Protein AF-A0A1T4QVU4-F1 (afdb_monomer)

Radius of gyration: 24.63 Å; Cα contacts (8 Å, |Δi|>4): 142; chains: 1; bounding box: 36×21×89 Å

Foldseek 3Di:
DDDPPDDDPVNVVVVVVVVVVVCVVVVVVVLLVQLVVLVVVQVVLLVVQVVQLVVQCVVVVHQFQSSQPPRDWDPCADQFWHTWGADGSGFTWTFTDVSNVRDIDTPDPPPD

Mean predicted aligned error: 8.33 Å

Sequence (112 aa):
MKRASGFTLIELMVVVAIIAILAAIALPAYQDYAVRARVAEAIVLASGAKATVTENVNNANALTAAACSGVPVLATATKNVASFGCGGLGVLTVTTTAKAGSVTRPWLRHTA

InterPro domains:
  IPR001082 Fimbrial protein pilin [PF00114] (35-101)
  IPR012902 Prokaryotic N-terminal methylation site [PF07963] (1-27)
  IPR012902 Prokaryotic N-terminal methylation site [PS00409] (5-25)
  IPR012902 Prokaryotic N-terminal methylation site [TIGR02532] (5-27)
  IPR045584 Pilin-like [SSF54523] (7-75)

Secondary structure (DSSP, 8-state):
-----PPPHHHHHHHHHHHHHHHHHHHHHHHHHHHHHHHHHHHHHHHHTHHHHHHHHHHHTS--GGGGTTPPP-SS--SSEEEEEEETTTEEEEEE-GGGTT-EEES-----

Structure (mmCIF, N/CA/C/O backbone):
data_AF-A0A1T4QVU4-F1
#
_entry.id   AF-A0A1T4QVU4-F1
#
loop_
_atom_site.group_PDB
_atom_site.id
_atom_site.type_symbol
_atom_site.label_atom_id
_atom_site.label_alt_id
_atom_site.label_comp_id
_atom_site.label_asym_id
_atom_site.label_entity_id
_atom_site.label_seq_id
_atom_site.pdbx_PDB_ins_code
_atom_site.Cartn_x
_atom_site.Cartn_y
_atom_site.Cartn_z
_atom_site.occupancy
_atom_site.B_iso_or_equiv
_atom_site.auth_seq_id
_atom_site.auth_comp_id
_atom_site.auth_asym_id
_atom_site.auth_atom_id
_atom_site.pdbx_PDB_model_num
ATOM 1 N N . MET A 1 1 ? -6.816 4.712 60.325 1.00 51.44 1 MET A N 1
ATOM 2 C CA . MET A 1 1 ? -6.807 3.805 59.154 1.00 51.44 1 MET A CA 1
ATOM 3 C C . MET A 1 1 ? -7.387 4.557 57.961 1.00 51.44 1 MET A C 1
ATOM 5 O O . MET A 1 1 ? -8.537 4.970 58.035 1.00 51.44 1 MET A O 1
ATOM 9 N N . LYS A 1 2 ? -6.596 4.830 56.914 1.00 60.88 2 LYS A N 1
ATOM 10 C CA . LYS A 1 2 ? -7.089 5.480 55.686 1.00 60.88 2 LYS A CA 1
ATOM 11 C C . LYS A 1 2 ? -7.886 4.443 54.890 1.00 60.88 2 LYS A C 1
ATOM 13 O O . LYS A 1 2 ? -7.324 3.419 54.517 1.00 60.88 2 LYS A O 1
ATOM 18 N N . ARG A 1 3 ? -9.186 4.674 54.680 1.00 63.81 3 ARG A N 1
ATOM 19 C CA . ARG A 1 3 ? -10.005 3.834 53.795 1.00 63.81 3 ARG A CA 1
ATOM 20 C C . ARG A 1 3 ? -9.490 4.021 52.368 1.00 63.81 3 ARG A C 1
ATOM 22 O O . ARG A 1 3 ? -9.499 5.141 51.866 1.00 63.81 3 ARG A O 1
ATOM 29 N N . ALA A 1 4 ? -9.016 2.950 51.742 1.00 67.75 4 ALA A N 1
ATOM 30 C CA . ALA A 1 4 ? -8.764 2.953 50.310 1.00 67.75 4 ALA A CA 1
ATOM 31 C C . ALA A 1 4 ? -10.123 3.042 49.602 1.00 67.75 4 ALA A C 1
ATOM 33 O O . ALA A 1 4 ? -10.949 2.140 49.732 1.00 67.75 4 ALA A O 1
ATOM 34 N N . SER A 1 5 ? -10.375 4.153 48.913 1.00 72.12 5 SER A N 1
ATOM 35 C CA . SER A 1 5 ? -11.509 4.274 47.997 1.00 72.12 5 SER A CA 1
ATOM 36 C C . SER A 1 5 ? -11.171 3.466 46.747 1.00 72.12 5 SER A C 1
ATOM 38 O O . SER A 1 5 ? -10.418 3.932 45.897 1.00 72.12 5 SER A O 1
ATOM 40 N N . GLY A 1 6 ? -11.637 2.220 46.689 1.00 76.06 6 GLY A N 1
ATOM 41 C CA . GLY A 1 6 ? -11.510 1.377 45.501 1.00 76.06 6 GLY A CA 1
ATOM 42 C C . GLY A 1 6 ? -12.497 1.792 44.408 1.00 76.06 6 GLY A C 1
ATOM 43 O O . GLY A 1 6 ? -13.558 2.335 44.706 1.00 76.06 6 GLY A O 1
ATOM 44 N N . PHE A 1 7 ? -12.139 1.518 43.153 1.00 80.12 7 PHE A N 1
ATOM 45 C CA . PHE A 1 7 ? -13.028 1.649 41.994 1.00 80.12 7 PHE A CA 1
ATOM 46 C C . PHE A 1 7 ? -14.196 0.660 42.114 1.00 80.12 7 PHE A C 1
ATOM 48 O O . PHE A 1 7 ? -13.997 -0.485 42.533 1.00 80.12 7 PHE A O 1
ATOM 55 N N . THR A 1 8 ? -15.406 1.069 41.740 1.00 90.56 8 THR A N 1
ATOM 56 C CA . THR A 1 8 ? -16.564 0.167 41.737 1.00 90.56 8 THR A CA 1
ATOM 57 C C . THR A 1 8 ? -16.570 -0.706 40.481 1.00 90.56 8 THR A C 1
ATOM 59 O O . THR A 1 8 ? -16.129 -0.300 39.404 1.00 90.56 8 THR A O 1
ATOM 62 N N . LEU A 1 9 ? -17.121 -1.921 40.589 1.00 89.44 9 LEU A N 1
ATOM 63 C CA . LEU A 1 9 ? -17.319 -2.794 39.424 1.00 89.44 9 LEU A CA 1
ATOM 64 C C . LEU A 1 9 ? -18.224 -2.146 38.368 1.00 89.44 9 LEU A C 1
ATOM 66 O O . LEU A 1 9 ? -18.038 -2.375 37.176 1.00 89.44 9 LEU A O 1
ATOM 70 N N . ILE A 1 10 ? -19.168 -1.307 38.802 1.00 91.31 10 ILE A N 1
ATOM 71 C CA . ILE A 1 10 ? -20.087 -0.593 37.913 1.00 91.31 10 ILE A CA 1
ATOM 72 C C . ILE A 1 10 ? -19.329 0.448 37.083 1.00 91.31 10 ILE A C 1
ATOM 74 O O . ILE A 1 10 ? -19.515 0.505 35.870 1.00 91.31 10 ILE A O 1
ATOM 78 N N . GLU A 1 11 ? -18.430 1.223 37.694 1.00 91.00 11 GLU A N 1
ATOM 79 C CA . GLU A 1 11 ? -17.602 2.184 36.955 1.00 91.00 11 GLU A CA 1
ATOM 80 C C . GLU A 1 11 ? -16.725 1.481 35.914 1.00 91.00 11 GLU A C 1
ATOM 82 O O . GLU A 1 11 ? -16.625 1.937 34.7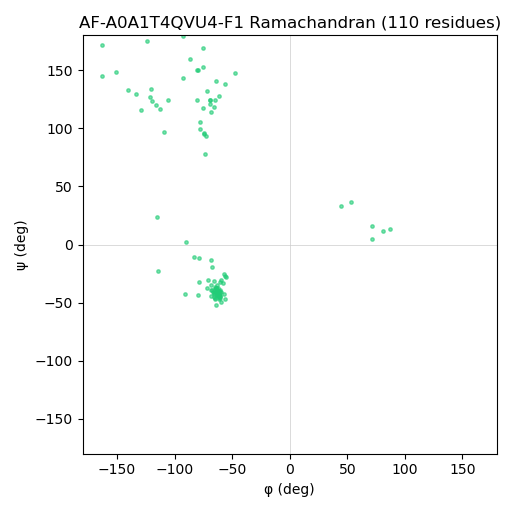75 1.00 91.00 11 GLU A O 1
ATOM 87 N N . LEU A 1 12 ? -16.146 0.330 36.262 1.00 90.62 12 LEU A N 1
ATOM 88 C CA . LEU A 1 12 ? -15.314 -0.434 35.334 1.00 90.62 12 LEU A CA 1
ATOM 89 C C . LEU A 1 12 ? -16.139 -0.991 34.160 1.00 90.62 12 LEU A C 1
ATOM 91 O O . LEU A 1 12 ? -15.711 -0.903 33.009 1.00 90.62 12 LEU A O 1
ATOM 95 N N . MET A 1 13 ? -17.350 -1.491 34.417 1.00 93.25 13 MET A N 1
ATOM 96 C CA . MET A 1 13 ? -18.255 -1.983 33.371 1.00 93.25 13 MET A CA 1
ATOM 97 C C . MET A 1 13 ? -18.663 -0.892 32.376 1.00 93.25 13 MET A C 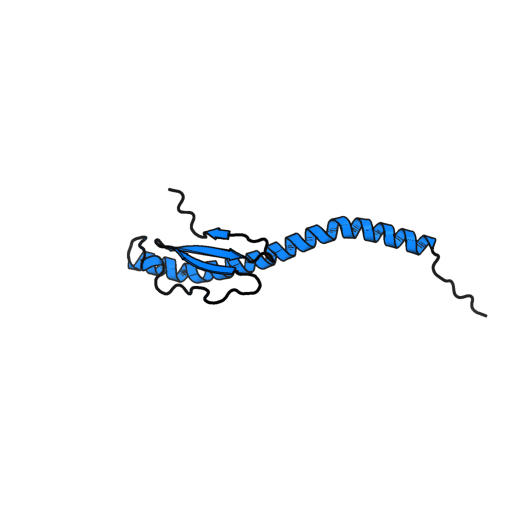1
ATOM 99 O O . MET A 1 13 ? -18.667 -1.141 31.169 1.00 93.25 13 MET A O 1
ATOM 103 N N . VAL A 1 14 ? -18.958 0.322 32.853 1.00 95.00 14 VAL A N 1
ATOM 104 C CA . VAL A 1 14 ? -19.316 1.448 31.974 1.00 95.00 14 VAL A CA 1
ATOM 105 C C . VAL A 1 14 ? -18.129 1.858 31.101 1.00 95.00 14 VAL A C 1
ATOM 107 O O . VAL A 1 14 ? -18.292 2.067 29.900 1.00 95.00 14 VAL A O 1
ATOM 110 N N . VAL A 1 15 ? -16.918 1.907 31.664 1.00 96.06 15 VAL A N 1
ATOM 111 C CA . VAL A 1 15 ? -15.703 2.229 30.897 1.00 96.06 15 VAL A CA 1
ATOM 112 C C . VAL A 1 15 ? -15.457 1.197 29.794 1.00 96.06 15 VAL A C 1
ATOM 114 O O . VAL A 1 15 ? -15.203 1.572 28.648 1.00 96.06 15 VAL A O 1
ATOM 117 N N . VAL A 1 16 ? -15.592 -0.097 30.098 1.00 95.25 16 VAL A N 1
ATOM 118 C CA . VAL A 1 16 ? -15.429 -1.167 29.099 1.00 95.25 16 VAL A CA 1
ATOM 119 C C . VAL A 1 16 ? -16.485 -1.064 27.997 1.00 95.25 16 VAL A C 1
ATOM 121 O O . VAL A 1 16 ? -16.147 -1.226 26.825 1.00 95.25 16 VAL A O 1
ATOM 124 N N . ALA A 1 17 ? -17.735 -0.734 28.338 1.00 95.81 17 ALA A N 1
ATOM 125 C CA . ALA A 1 17 ? -18.799 -0.547 27.352 1.00 95.81 17 ALA A CA 1
ATOM 126 C C . ALA A 1 17 ? -18.488 0.599 26.372 1.00 95.81 17 ALA A C 1
ATOM 128 O O . ALA A 1 17 ? -18.654 0.440 25.163 1.00 95.81 17 ALA A O 1
ATOM 129 N N . ILE A 1 18 ? -17.973 1.729 26.867 1.00 96.75 18 ILE A N 1
ATOM 130 C CA . ILE A 1 18 ? -17.577 2.862 26.017 1.00 96.75 18 ILE A CA 1
ATOM 131 C C . ILE A 1 18 ? -16.394 2.476 25.116 1.00 96.75 18 ILE A C 1
ATOM 133 O O . ILE A 1 18 ? -16.430 2.734 23.912 1.00 96.75 18 ILE A O 1
ATOM 137 N N . ILE A 1 19 ? -15.368 1.813 25.666 1.00 96.56 19 ILE A N 1
ATOM 138 C CA . ILE A 1 19 ? -14.211 1.347 24.885 1.00 96.56 19 ILE A CA 1
ATOM 139 C C . ILE A 1 19 ? -14.652 0.363 23.797 1.00 96.56 19 ILE A C 1
ATOM 141 O O . ILE A 1 19 ? -14.151 0.449 22.680 1.00 96.56 19 ILE A O 1
ATOM 145 N N . ALA A 1 20 ? -15.607 -0.528 24.077 1.00 96.19 20 ALA A N 1
ATOM 146 C CA . ALA A 1 20 ? -16.117 -1.483 23.096 1.00 96.19 20 ALA A CA 1
ATOM 147 C C . ALA A 1 20 ? -16.777 -0.787 21.892 1.00 96.19 20 ALA A C 1
ATOM 149 O O . ALA A 1 20 ? -16.503 -1.154 20.749 1.00 96.19 20 ALA A O 1
ATOM 150 N N . ILE A 1 21 ? -17.584 0.255 22.131 1.00 96.12 21 ILE A N 1
ATOM 151 C CA . ILE A 1 21 ? -18.220 1.043 21.062 1.00 96.12 21 ILE A CA 1
ATOM 152 C C . ILE A 1 21 ? -17.159 1.775 20.230 1.00 96.12 21 ILE A C 1
ATOM 154 O O . ILE A 1 21 ? -17.181 1.714 19.001 1.00 96.12 21 ILE A O 1
ATOM 158 N N . LEU A 1 22 ? -16.202 2.437 20.889 1.00 96.69 22 LEU A N 1
ATOM 159 C CA . LEU A 1 22 ? -15.129 3.155 20.197 1.00 96.69 22 LEU A CA 1
ATOM 160 C C . LEU A 1 22 ? -14.243 2.204 19.387 1.00 96.69 22 LEU A C 1
ATOM 162 O O . LEU A 1 22 ? -13.923 2.497 18.237 1.00 96.69 22 LEU A O 1
ATOM 166 N N . ALA A 1 23 ? -13.879 1.051 19.950 1.00 95.00 23 ALA A N 1
ATOM 167 C CA . ALA A 1 23 ? -13.048 0.051 19.289 1.00 95.00 23 ALA A CA 1
ATOM 168 C C . ALA A 1 23 ? -13.732 -0.543 18.051 1.00 95.00 23 ALA A C 1
ATOM 170 O O . ALA A 1 23 ? -13.060 -0.758 17.042 1.00 95.00 23 ALA A O 1
ATOM 171 N N . ALA A 1 24 ? -15.054 -0.748 18.093 1.00 94.62 24 ALA A N 1
ATOM 172 C CA . ALA A 1 24 ? -15.818 -1.258 16.955 1.00 94.62 24 ALA A CA 1
ATOM 173 C C . ALA A 1 24 ? -15.732 -0.343 15.719 1.00 94.62 24 ALA A C 1
ATOM 175 O O . ALA A 1 24 ? -15.724 -0.840 14.596 1.00 94.62 24 ALA A O 1
ATOM 176 N N . ILE A 1 25 ? -15.622 0.976 15.913 1.00 94.00 25 ILE A N 1
ATOM 177 C CA . ILE A 1 25 ? -15.491 1.957 14.823 1.00 94.00 25 ILE A CA 1
ATOM 178 C C . ILE A 1 25 ? -14.014 2.207 14.483 1.00 94.00 25 ILE A C 1
ATOM 180 O O . ILE A 1 25 ? -13.634 2.269 13.314 1.00 94.00 25 ILE A O 1
ATOM 184 N N . ALA A 1 26 ? -13.162 2.341 15.500 1.00 92.56 26 ALA A N 1
ATOM 185 C CA . ALA A 1 26 ? -11.765 2.724 15.327 1.00 92.56 26 ALA A CA 1
ATOM 186 C C . ALA A 1 26 ? -10.911 1.613 14.703 1.00 92.56 26 ALA A C 1
ATOM 188 O O . ALA A 1 26 ? -10.030 1.900 13.893 1.00 92.56 26 ALA A O 1
ATOM 189 N N . LEU A 1 27 ? -11.160 0.347 15.053 1.00 92.25 27 LEU A N 1
ATOM 190 C CA . LEU A 1 27 ? -10.369 -0.778 14.559 1.00 92.25 27 LEU A CA 1
ATOM 191 C C . LEU A 1 27 ? -10.469 -0.968 13.032 1.00 92.25 27 LEU A C 1
ATOM 193 O O . LEU A 1 27 ? -9.409 -1.015 12.402 1.00 92.25 27 LEU A O 1
ATOM 197 N N . PRO A 1 28 ? -11.664 -1.043 12.405 1.00 92.25 28 PRO A N 1
ATOM 198 C CA . PRO A 1 28 ? -11.751 -1.168 10.949 1.00 92.25 28 PRO A CA 1
ATOM 199 C C . PRO A 1 28 ? -11.162 0.057 10.235 1.00 92.25 28 PRO A C 1
ATOM 201 O O . PRO A 1 28 ? -10.391 -0.099 9.291 1.00 92.25 28 PRO A O 1
ATOM 204 N N . ALA A 1 29 ? -11.408 1.271 10.740 1.00 92.69 29 ALA A N 1
ATOM 205 C CA . ALA A 1 29 ? -10.839 2.489 10.163 1.00 92.69 29 ALA A CA 1
ATOM 206 C C . ALA A 1 29 ? -9.297 2.508 10.215 1.00 92.69 29 ALA A C 1
ATOM 208 O O . ALA A 1 29 ? -8.636 2.908 9.253 1.00 92.69 29 ALA A O 1
ATOM 209 N N . TYR A 1 30 ? -8.701 2.041 11.318 1.00 92.94 30 TYR A N 1
ATOM 210 C CA . TYR A 1 30 ? -7.248 1.927 11.444 1.00 92.94 30 TYR A CA 1
ATOM 211 C C . TYR A 1 30 ? -6.667 0.868 10.498 1.00 92.94 30 TYR A C 1
ATOM 213 O O . TYR A 1 30 ? -5.611 1.087 9.900 1.00 92.94 30 TYR A O 1
ATOM 221 N N . GLN A 1 31 ? -7.356 -0.264 10.326 1.00 90.44 31 GLN A N 1
ATOM 222 C CA . GLN A 1 31 ? -6.956 -1.300 9.371 1.00 90.44 31 GLN A CA 1
ATOM 223 C C . GLN A 1 31 ? -6.958 -0.765 7.934 1.00 90.44 31 GLN A C 1
ATOM 225 O O . GLN A 1 31 ? -5.965 -0.946 7.225 1.00 90.44 31 GLN A O 1
ATOM 230 N N . ASP A 1 32 ? -7.998 -0.033 7.534 1.00 89.88 32 ASP A N 1
ATOM 231 C CA . ASP A 1 32 ? -8.077 0.600 6.214 1.00 89.88 32 ASP A CA 1
ATOM 232 C C . ASP A 1 32 ? -6.961 1.626 5.998 1.00 89.88 32 ASP A C 1
ATOM 234 O O . ASP A 1 32 ? -6.323 1.651 4.939 1.00 89.88 32 ASP A O 1
ATOM 238 N N . TYR A 1 33 ? -6.675 2.454 7.006 1.00 91.75 33 TYR A N 1
ATOM 239 C CA . TYR A 1 33 ? -5.569 3.408 6.945 1.00 91.75 33 TYR A CA 1
ATOM 240 C C . TYR A 1 33 ? -4.216 2.699 6.790 1.00 91.75 33 TYR A C 1
ATOM 242 O O . TYR A 1 33 ? -3.415 3.063 5.926 1.00 91.75 33 TYR A O 1
ATOM 250 N N . ALA A 1 34 ? -3.978 1.639 7.565 1.00 91.25 34 ALA A N 1
ATOM 251 C CA . ALA A 1 34 ? -2.756 0.848 7.474 1.00 91.25 34 ALA A CA 1
ATOM 252 C C . ALA A 1 34 ? -2.606 0.170 6.101 1.00 91.25 34 ALA A C 1
ATOM 254 O O . ALA A 1 34 ? -1.504 0.128 5.552 1.00 91.25 34 ALA A O 1
ATOM 255 N N . VAL A 1 35 ? -3.696 -0.331 5.513 1.00 91.75 35 VAL A N 1
ATOM 256 C CA . VAL A 1 35 ? -3.692 -0.891 4.153 1.00 91.75 35 VAL A CA 1
ATOM 257 C C . VAL A 1 35 ? -3.372 0.190 3.120 1.00 91.75 35 VAL A C 1
ATOM 259 O O . VAL A 1 35 ? -2.497 -0.021 2.280 1.00 91.75 35 VAL A O 1
ATOM 262 N N . ARG A 1 36 ? -4.000 1.370 3.203 1.00 89.62 36 ARG A N 1
ATOM 263 C CA . ARG A 1 36 ? -3.720 2.501 2.299 1.00 89.62 36 ARG A CA 1
ATOM 264 C C . ARG A 1 36 ? -2.267 2.962 2.377 1.00 89.62 36 ARG A C 1
ATOM 266 O O . ARG A 1 36 ? -1.670 3.210 1.332 1.00 89.62 36 ARG A O 1
ATOM 273 N N . ALA A 1 37 ? -1.686 3.017 3.575 1.00 90.50 37 ALA A N 1
ATOM 274 C CA . ALA A 1 37 ? -0.272 3.338 3.758 1.00 90.50 37 ALA A CA 1
ATOM 275 C C . ALA A 1 37 ? 0.63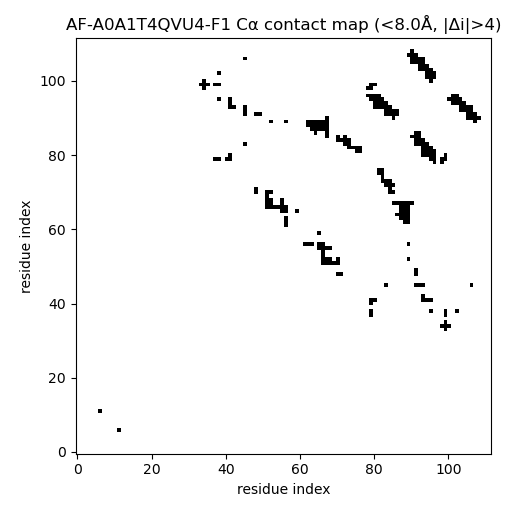7 2.321 3.043 1.00 90.50 37 ALA A C 1
ATOM 277 O O . ALA A 1 37 ? 1.534 2.708 2.299 1.00 90.50 37 ALA A O 1
ATOM 278 N N . ARG A 1 38 ? 0.346 1.019 3.169 1.00 89.62 38 ARG A N 1
ATOM 279 C CA . ARG A 1 38 ? 1.094 -0.040 2.466 1.00 89.62 38 ARG A CA 1
ATOM 280 C C . ARG A 1 38 ? 0.937 0.031 0.944 1.00 89.62 38 ARG A C 1
ATOM 282 O O . ARG A 1 38 ? 1.888 -0.232 0.215 1.00 89.62 38 ARG A O 1
ATOM 289 N N . VAL A 1 39 ? -0.247 0.392 0.447 1.00 88.62 39 VAL A N 1
ATOM 290 C CA . VAL A 1 39 ? -0.476 0.609 -0.993 1.00 88.62 39 VAL A CA 1
ATOM 291 C C . VAL A 1 39 ? 0.279 1.846 -1.492 1.00 88.62 39 VAL A C 1
ATOM 293 O O . VAL A 1 39 ? 0.784 1.834 -2.612 1.00 88.62 39 VAL A O 1
ATOM 296 N N . ALA A 1 40 ? 0.405 2.899 -0.679 1.00 88.94 40 ALA A N 1
ATOM 297 C CA . ALA A 1 40 ? 1.170 4.089 -1.046 1.00 88.94 40 ALA A CA 1
ATOM 298 C C . ALA A 1 40 ? 2.653 3.763 -1.293 1.00 88.94 40 ALA A C 1
ATOM 300 O O . ALA A 1 40 ? 3.211 4.233 -2.281 1.00 88.94 40 ALA A O 1
ATOM 301 N N . GLU A 1 41 ? 3.262 2.888 -0.486 1.00 87.06 41 GLU A N 1
ATOM 302 C CA . GLU A 1 41 ? 4.628 2.392 -0.729 1.00 87.06 41 GLU A CA 1
ATOM 303 C C . GLU A 1 41 ? 4.762 1.721 -2.107 1.00 87.06 41 GLU A C 1
ATOM 305 O O . GLU A 1 41 ? 5.716 1.971 -2.845 1.00 87.06 41 GLU A O 1
ATOM 310 N N . ALA A 1 42 ? 3.773 0.911 -2.494 1.00 86.69 42 ALA A N 1
ATOM 311 C CA . ALA A 1 42 ? 3.740 0.255 -3.800 1.00 86.69 42 ALA A CA 1
ATOM 312 C C . ALA A 1 42 ? 3.638 1.262 -4.962 1.00 86.69 42 ALA A C 1
ATOM 314 O O . ALA A 1 42 ? 4.268 1.089 -6.006 1.00 86.69 42 ALA A O 1
ATOM 315 N N . ILE A 1 43 ? 2.872 2.342 -4.776 1.00 86.25 43 ILE A N 1
ATOM 316 C CA . ILE A 1 43 ? 2.748 3.426 -5.760 1.00 86.25 43 ILE A CA 1
ATOM 317 C C . ILE A 1 43 ? 4.061 4.205 -5.883 1.00 86.25 43 ILE A C 1
ATOM 319 O O . ILE A 1 43 ? 4.446 4.550 -6.999 1.00 86.25 43 ILE A O 1
ATOM 323 N N . VAL A 1 44 ? 4.762 4.453 -4.771 1.00 88.19 44 VAL A N 1
ATOM 324 C CA . VAL A 1 44 ? 6.075 5.119 -4.778 1.00 88.19 44 VAL A CA 1
ATOM 325 C C . VAL A 1 44 ? 7.082 4.303 -5.588 1.00 88.19 44 VAL A C 1
ATOM 327 O O . VAL A 1 44 ? 7.736 4.856 -6.472 1.00 88.19 44 VAL A O 1
ATOM 330 N N . LEU A 1 45 ? 7.134 2.985 -5.375 1.00 85.00 45 LEU A N 1
ATOM 331 C CA . LEU A 1 45 ? 7.983 2.083 -6.163 1.00 85.00 45 LEU A CA 1
ATOM 332 C C . LEU A 1 45 ? 7.685 2.176 -7.667 1.00 85.00 45 LEU A C 1
ATOM 334 O O . LEU A 1 45 ? 8.601 2.357 -8.466 1.00 85.00 45 LEU A O 1
ATOM 338 N N . ALA A 1 46 ? 6.407 2.141 -8.053 1.00 84.56 46 ALA A N 1
ATOM 339 C CA . ALA A 1 46 ? 6.017 2.295 -9.453 1.00 84.56 46 ALA A CA 1
ATOM 340 C C . ALA A 1 46 ? 6.362 3.684 -10.020 1.00 84.56 46 ALA A C 1
ATOM 342 O O . ALA A 1 46 ? 6.796 3.795 -11.164 1.00 84.56 46 ALA A O 1
ATOM 343 N N . SER A 1 47 ? 6.218 4.748 -9.225 1.00 85.88 47 SER A N 1
ATOM 344 C CA . SER A 1 47 ? 6.547 6.110 -9.657 1.00 85.88 47 SER A CA 1
ATOM 345 C C . SER A 1 47 ? 8.042 6.314 -9.922 1.00 85.88 47 SER A C 1
ATOM 347 O O . SER A 1 47 ? 8.390 7.057 -10.838 1.00 85.88 47 SER A O 1
ATOM 349 N N . GLY A 1 48 ? 8.922 5.607 -9.200 1.00 85.31 48 GLY A N 1
ATOM 350 C CA . GLY A 1 48 ? 10.371 5.671 -9.412 1.00 85.31 48 GLY A CA 1
ATOM 351 C C . GLY A 1 48 ? 10.802 5.181 -10.798 1.00 85.31 48 GLY A C 1
ATOM 352 O O . GLY A 1 48 ? 11.692 5.759 -11.411 1.00 85.31 48 GLY A O 1
ATOM 353 N N . ALA A 1 49 ? 10.114 4.175 -11.342 1.00 86.19 49 ALA A N 1
ATOM 354 C CA . ALA A 1 49 ? 10.388 3.648 -12.680 1.00 86.19 49 ALA A CA 1
ATOM 355 C C . ALA A 1 49 ? 9.819 4.506 -13.824 1.00 86.19 49 ALA A C 1
ATOM 357 O O . ALA A 1 49 ? 10.164 4.295 -14.988 1.00 86.19 49 ALA A O 1
ATOM 358 N N . LYS A 1 50 ? 8.946 5.478 -13.524 1.00 85.94 50 LYS A N 1
ATOM 359 C CA . LYS A 1 50 ? 8.313 6.327 -14.543 1.00 85.94 50 LYS A CA 1
ATOM 360 C C . LYS A 1 50 ? 9.335 7.162 -15.314 1.00 85.94 50 LYS A C 1
ATOM 362 O O . LYS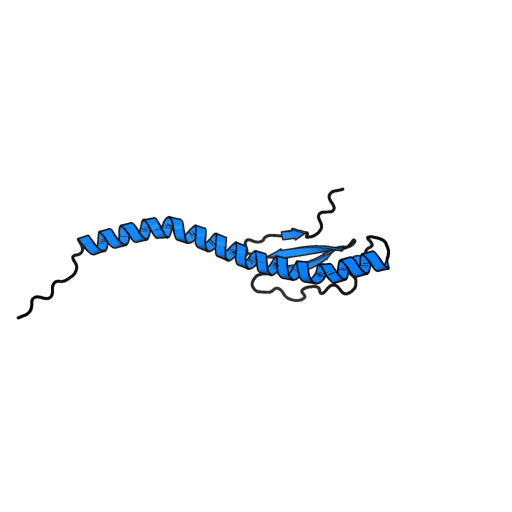 A 1 50 ? 9.162 7.363 -16.515 1.00 85.94 50 LYS A O 1
ATOM 367 N N . ALA A 1 51 ? 10.373 7.652 -14.634 1.00 88.06 51 ALA A N 1
ATOM 368 C CA . ALA A 1 51 ? 11.411 8.471 -15.254 1.00 88.06 51 ALA A CA 1
ATOM 369 C C . ALA A 1 51 ? 12.116 7.694 -16.375 1.00 88.06 51 ALA A C 1
ATOM 371 O O . ALA A 1 51 ? 12.149 8.161 -17.509 1.00 88.06 51 ALA A O 1
ATOM 372 N N . THR A 1 52 ? 12.539 6.460 -16.085 1.00 87.81 52 THR A N 1
ATOM 373 C CA . THR A 1 52 ? 13.181 5.558 -17.052 1.00 87.81 52 THR A CA 1
ATOM 374 C C . THR A 1 52 ? 12.266 5.231 -18.231 1.00 87.81 52 THR A C 1
ATOM 376 O O . THR A 1 52 ? 12.691 5.303 -19.379 1.00 87.81 52 THR A O 1
ATOM 379 N N . VAL A 1 53 ? 10.986 4.931 -17.976 1.00 88.62 53 VAL A N 1
ATOM 380 C CA . VAL A 1 53 ? 10.026 4.664 -19.062 1.00 88.62 53 VAL A CA 1
ATOM 381 C C . VAL A 1 53 ? 9.841 5.891 -19.952 1.00 88.62 53 VAL A C 1
ATOM 383 O O . VAL A 1 53 ? 9.845 5.771 -21.174 1.00 88.62 53 VAL A O 1
ATOM 386 N N . THR A 1 54 ? 9.712 7.076 -19.353 1.00 87.88 54 THR A N 1
ATOM 387 C CA . THR A 1 54 ? 9.556 8.336 -20.096 1.00 87.88 54 THR A CA 1
ATOM 388 C C . THR A 1 54 ? 10.785 8.628 -20.954 1.00 87.88 54 THR A C 1
ATOM 390 O O . THR A 1 54 ? 10.647 8.987 -22.118 1.00 87.88 54 THR A O 1
ATOM 393 N N . GLU A 1 55 ? 11.984 8.428 -20.411 1.00 89.69 55 GLU A N 1
ATOM 394 C CA . GLU A 1 55 ? 13.238 8.612 -21.140 1.00 89.69 55 GLU A CA 1
ATOM 395 C C . GLU A 1 55 ? 13.347 7.659 -22.337 1.00 89.69 55 GLU A C 1
ATOM 397 O O . GLU A 1 55 ? 13.616 8.097 -23.454 1.00 89.69 55 GLU A O 1
ATOM 402 N N . ASN A 1 56 ? 13.042 6.374 -22.145 1.00 89.94 56 ASN A N 1
ATOM 403 C CA . ASN A 1 56 ? 13.069 5.385 -23.22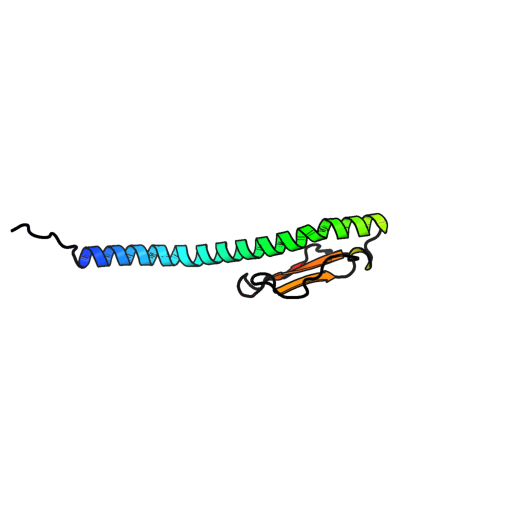3 1.00 89.94 56 ASN A CA 1
ATOM 404 C C . ASN A 1 56 ? 12.059 5.697 -24.334 1.00 89.94 56 ASN A C 1
ATOM 406 O O . ASN A 1 56 ? 12.373 5.545 -25.515 1.00 89.94 56 ASN A O 1
ATOM 410 N N . VAL A 1 57 ? 10.851 6.137 -23.966 1.00 89.62 57 VAL A N 1
ATOM 411 C CA . VAL A 1 57 ? 9.820 6.540 -24.934 1.00 89.62 57 VAL A CA 1
ATOM 412 C C . VAL A 1 57 ? 10.263 7.775 -25.715 1.00 89.62 57 VAL A C 1
ATOM 414 O O . VAL A 1 57 ? 10.083 7.809 -26.931 1.00 89.62 57 VAL A O 1
ATOM 417 N N . ASN A 1 58 ? 10.888 8.751 -25.053 1.00 90.06 58 ASN A N 1
ATOM 418 C CA . ASN A 1 58 ? 11.410 9.950 -25.707 1.00 90.06 58 ASN A CA 1
ATOM 419 C C . ASN A 1 58 ? 12.563 9.619 -26.666 1.00 90.06 58 ASN A C 1
ATOM 421 O O . ASN A 1 58 ? 12.577 10.110 -27.791 1.00 90.06 58 ASN A O 1
ATOM 425 N N . ASN A 1 59 ? 13.486 8.742 -26.262 1.00 89.50 59 ASN A N 1
ATOM 426 C CA . ASN A 1 59 ? 14.617 8.319 -27.094 1.00 89.50 59 ASN A CA 1
ATOM 427 C C . ASN A 1 59 ? 14.167 7.540 -28.338 1.00 89.50 59 ASN A C 1
ATOM 429 O O . ASN A 1 59 ? 14.732 7.708 -29.416 1.00 89.50 59 ASN A O 1
ATOM 433 N N . ALA A 1 60 ? 13.142 6.696 -28.201 1.00 87.38 60 ALA A N 1
ATOM 434 C CA . ALA A 1 60 ? 12.571 5.945 -29.316 1.00 87.38 60 ALA A CA 1
ATOM 435 C C . ALA A 1 60 ? 11.552 6.755 -30.138 1.00 87.38 60 ALA A C 1
ATOM 437 O O . ALA A 1 60 ? 11.114 6.285 -31.188 1.00 87.38 60 ALA A O 1
ATOM 438 N N . ASN A 1 61 ? 11.132 7.926 -29.641 1.00 88.19 61 ASN A N 1
ATOM 439 C CA . ASN A 1 61 ? 9.990 8.707 -30.127 1.00 88.19 61 ASN A CA 1
ATOM 440 C C . ASN A 1 61 ? 8.734 7.846 -30.398 1.00 88.19 61 ASN A C 1
ATOM 442 O O . ASN A 1 61 ? 7.981 8.076 -31.344 1.00 88.19 61 ASN A O 1
ATOM 446 N N . ALA A 1 62 ? 8.551 6.791 -29.601 1.00 83.81 62 ALA A N 1
ATOM 447 C CA . ALA A 1 62 ? 7.514 5.787 -29.791 1.00 83.81 62 ALA A CA 1
ATOM 448 C C . ALA A 1 62 ? 7.303 4.965 -28.512 1.00 83.81 62 ALA A C 1
ATOM 450 O O . ALA A 1 62 ? 8.248 4.613 -27.803 1.00 83.81 62 ALA A O 1
ATOM 451 N N . LEU A 1 63 ? 6.052 4.577 -28.257 1.00 84.12 63 LEU A N 1
ATOM 452 C CA . LEU A 1 63 ? 5.718 3.557 -27.263 1.00 84.12 63 LEU A CA 1
ATOM 453 C C . LEU A 1 63 ? 6.007 2.183 -27.867 1.00 84.12 63 LEU A C 1
ATOM 455 O O . LEU A 1 63 ? 5.227 1.660 -28.655 1.00 84.12 63 LEU A O 1
ATOM 459 N N . THR A 1 64 ? 7.155 1.609 -27.522 1.00 84.69 64 THR A N 1
ATOM 460 C CA . THR A 1 64 ? 7.573 0.274 -27.973 1.00 84.69 64 THR A CA 1
ATOM 461 C C . THR A 1 64 ? 7.868 -0.626 -26.776 1.00 84.69 64 THR A C 1
ATOM 463 O O . THR A 1 64 ? 7.861 -0.185 -25.625 1.00 84.69 64 THR A O 1
ATOM 466 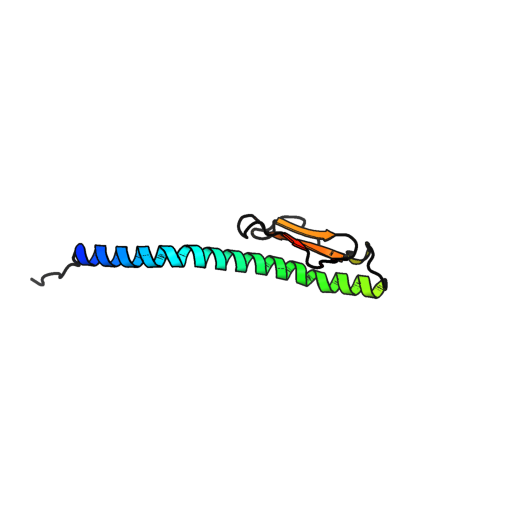N N . ALA A 1 65 ? 8.168 -1.905 -27.015 1.00 81.31 65 ALA A N 1
ATOM 467 C CA . ALA A 1 65 ? 8.657 -2.797 -25.962 1.00 81.31 65 ALA A CA 1
ATOM 468 C C . ALA A 1 65 ? 9.939 -2.266 -25.278 1.00 81.31 65 ALA A C 1
ATOM 470 O O . ALA A 1 65 ? 10.160 -2.544 -24.100 1.00 81.31 65 ALA A O 1
ATOM 471 N N . ALA A 1 66 ? 10.732 -1.437 -25.974 1.00 84.38 66 ALA A N 1
ATOM 472 C CA . ALA A 1 66 ? 11.932 -0.806 -25.426 1.00 84.38 66 ALA A CA 1
ATOM 473 C C . ALA A 1 66 ? 11.634 0.246 -24.343 1.00 84.38 66 ALA A C 1
ATOM 475 O O . ALA A 1 66 ? 12.534 0.596 -23.584 1.00 84.38 66 ALA A O 1
ATOM 476 N N . ALA A 1 67 ? 10.380 0.692 -24.196 1.00 86.38 67 ALA A N 1
ATOM 477 C CA . ALA A 1 67 ? 9.965 1.588 -23.115 1.00 86.38 67 ALA A CA 1
ATOM 478 C C . ALA A 1 67 ? 10.299 1.023 -21.719 1.00 86.38 67 ALA A C 1
ATOM 480 O O . ALA A 1 67 ? 10.565 1.777 -20.788 1.00 86.38 67 ALA A O 1
ATOM 481 N N . CYS A 1 68 ? 10.350 -0.304 -21.580 1.00 87.44 68 CYS A N 1
ATOM 482 C CA . CYS A 1 68 ? 10.686 -0.990 -20.333 1.00 87.44 68 CYS A CA 1
ATOM 483 C C . CYS A 1 68 ? 12.184 -1.280 -20.143 1.00 87.44 68 CYS A C 1
ATOM 485 O O . CYS A 1 68 ? 12.554 -1.923 -19.160 1.00 87.44 68 CYS A O 1
ATOM 487 N N . SER A 1 69 ? 13.049 -0.856 -21.069 1.00 88.00 69 SER A N 1
ATOM 488 C CA . SER A 1 69 ? 14.483 -1.139 -20.996 1.00 88.00 69 SER A CA 1
ATOM 489 C C . SER A 1 69 ? 15.100 -0.534 -19.732 1.00 88.00 69 SER A C 1
ATOM 491 O O . SER A 1 69 ? 14.908 0.644 -19.438 1.00 88.00 69 SER A O 1
ATOM 493 N N . GLY A 1 70 ? 15.812 -1.347 -18.949 1.00 84.50 70 GLY A N 1
ATOM 494 C CA . GLY A 1 70 ? 16.456 -0.896 -17.711 1.00 84.50 70 GLY A CA 1
ATOM 495 C C . GLY A 1 70 ? 15.505 -0.585 -16.548 1.00 84.50 70 GLY A C 1
ATOM 496 O O . GLY A 1 70 ? 15.970 -0.148 -15.498 1.00 84.50 70 GLY A O 1
ATOM 497 N N . VAL A 1 71 ? 14.194 -0.828 -16.684 1.00 87.75 71 VAL A N 1
ATOM 498 C CA . VAL A 1 71 ? 13.263 -0.703 -15.555 1.00 87.75 71 VAL A CA 1
ATOM 499 C C . VAL A 1 71 ? 13.538 -1.831 -14.554 1.00 87.75 71 VAL A C 1
ATOM 501 O O . VAL A 1 71 ? 13.478 -3.004 -14.938 1.00 87.75 71 VAL A O 1
ATOM 504 N N . PRO A 1 72 ? 13.814 -1.524 -13.272 1.00 81.94 72 PRO A N 1
ATOM 505 C CA . PRO A 1 72 ? 14.053 -2.555 -12.275 1.00 81.94 72 PRO A CA 1
ATOM 506 C C . PRO A 1 72 ? 12.784 -3.381 -12.072 1.00 81.94 72 PRO A C 1
ATOM 508 O O . PRO A 1 72 ? 11.728 -2.847 -11.743 1.00 81.94 72 PRO A O 1
ATOM 511 N N . VAL A 1 73 ? 12.883 -4.695 -12.247 1.00 84.25 73 VAL A N 1
ATOM 512 C CA . VAL A 1 73 ? 11.816 -5.627 -11.873 1.00 84.25 73 VAL A CA 1
ATOM 513 C C . VAL A 1 73 ? 12.064 -6.126 -10.460 1.00 84.25 73 VAL A C 1
ATOM 515 O O . VAL A 1 73 ? 13.205 -6.332 -10.040 1.00 84.25 73 VAL A O 1
ATOM 518 N N . LEU A 1 74 ? 10.992 -6.315 -9.700 1.00 84.50 74 LEU A N 1
ATOM 519 C CA . LEU A 1 74 ? 11.124 -6.833 -8.349 1.00 84.50 74 LEU A CA 1
ATOM 520 C C . LEU A 1 74 ? 11.359 -8.347 -8.415 1.00 84.50 74 LEU A C 1
ATOM 522 O O . LEU A 1 74 ? 10.431 -9.104 -8.684 1.00 84.50 74 LEU A O 1
ATOM 526 N N . ALA A 1 75 ? 12.600 -8.772 -8.171 1.00 78.25 75 ALA A N 1
ATOM 527 C CA . ALA A 1 75 ? 12.988 -10.186 -8.200 1.00 78.25 75 ALA A CA 1
ATOM 528 C C . ALA A 1 75 ? 12.426 -10.988 -7.012 1.00 78.25 75 ALA A C 1
ATOM 530 O O . ALA A 1 75 ? 12.133 -12.173 -7.149 1.00 78.25 75 ALA A O 1
ATOM 531 N N . THR A 1 76 ? 12.239 -10.331 -5.862 1.00 83.00 76 THR A N 1
ATOM 532 C CA . THR A 1 76 ? 11.714 -10.949 -4.638 1.00 83.00 76 THR A CA 1
ATOM 533 C C . THR A 1 76 ? 10.638 -10.068 -4.022 1.00 83.00 76 THR A C 1
ATOM 535 O O . THR A 1 76 ? 10.860 -8.879 -3.790 1.00 83.00 76 THR A O 1
ATOM 538 N N . ALA A 1 77 ? 9.484 -10.662 -3.714 1.00 85.69 77 ALA A N 1
ATOM 539 C CA . ALA A 1 77 ? 8.389 -9.975 -3.041 1.00 85.69 77 ALA A CA 1
ATOM 540 C C . ALA A 1 77 ? 8.839 -9.363 -1.703 1.00 85.69 77 ALA A C 1
ATOM 542 O O . ALA A 1 77 ? 9.545 -9.989 -0.910 1.00 85.69 77 ALA A O 1
ATOM 543 N N . THR A 1 78 ? 8.381 -8.144 -1.430 1.00 86.50 78 THR A N 1
ATOM 544 C CA . THR A 1 78 ? 8.532 -7.508 -0.120 1.00 86.50 78 THR A CA 1
ATOM 545 C C . THR A 1 78 ? 7.303 -7.787 0.744 1.00 86.50 78 THR A C 1
ATOM 547 O O . THR A 1 78 ? 6.330 -8.416 0.328 1.00 86.50 78 THR A O 1
ATOM 550 N N . LYS A 1 79 ? 7.305 -7.279 1.979 1.00 86.19 79 LYS A N 1
ATOM 551 C CA . LYS A 1 79 ? 6.169 -7.424 2.901 1.00 86.19 79 LYS A CA 1
ATOM 552 C C . LYS A 1 79 ? 4.859 -6.856 2.330 1.00 86.19 79 LYS A C 1
ATOM 554 O O . LYS A 1 79 ? 3.790 -7.395 2.624 1.00 86.19 79 LYS A O 1
ATOM 559 N N . ASN A 1 80 ? 4.950 -5.794 1.528 1.00 87.94 80 ASN A N 1
ATOM 560 C CA . ASN A 1 80 ? 3.806 -5.019 1.041 1.00 87.94 80 ASN A CA 1
ATOM 561 C C . ASN A 1 80 ? 3.610 -5.122 -0.482 1.00 87.94 80 ASN A C 1
ATOM 563 O O . ASN A 1 80 ? 2.483 -4.964 -0.949 1.00 87.94 80 ASN A O 1
ATOM 567 N N . VAL A 1 81 ? 4.657 -5.457 -1.249 1.00 88.44 81 VAL A N 1
ATOM 568 C CA . VAL A 1 81 ? 4.604 -5.607 -2.714 1.00 88.44 81 VAL A CA 1
ATOM 569 C C . VAL A 1 81 ? 4.911 -7.043 -3.112 1.00 88.44 81 VAL A C 1
ATOM 571 O O . VAL A 1 81 ? 5.992 -7.551 -2.834 1.00 88.44 81 VAL A O 1
ATOM 574 N N . ALA A 1 82 ? 3.953 -7.686 -3.775 1.00 89.50 82 ALA A N 1
ATOM 575 C CA . ALA A 1 82 ? 4.075 -9.048 -4.277 1.00 89.50 82 ALA A CA 1
ATOM 576 C C . ALA A 1 82 ? 4.867 -9.100 -5.589 1.00 89.50 82 ALA A C 1
ATOM 578 O O . ALA A 1 82 ? 5.739 -9.946 -5.751 1.00 89.50 82 ALA A O 1
ATOM 579 N N . SER A 1 83 ? 4.590 -8.178 -6.512 1.00 88.06 83 SER A N 1
ATOM 580 C CA . SER A 1 83 ? 5.312 -8.085 -7.779 1.00 88.06 83 SER A CA 1
ATOM 581 C C . SER A 1 83 ? 5.329 -6.657 -8.297 1.00 88.06 83 SER A C 1
ATOM 583 O O . SER A 1 83 ? 4.373 -5.900 -8.117 1.00 88.06 83 SER A O 1
ATOM 585 N N . PHE A 1 84 ? 6.404 -6.312 -8.992 1.00 88.62 84 PHE A N 1
ATOM 586 C CA . PHE A 1 84 ? 6.510 -5.082 -9.756 1.00 88.62 84 PHE A CA 1
ATOM 587 C C . PHE A 1 84 ? 7.244 -5.369 -11.060 1.00 88.62 84 PHE A C 1
ATOM 589 O O . PHE A 1 84 ? 8.287 -6.027 -11.056 1.00 88.62 84 PHE A O 1
ATOM 596 N N . GLY A 1 85 ? 6.695 -4.875 -12.163 1.00 87.38 85 GLY A N 1
ATOM 597 C CA . GLY A 1 85 ? 7.311 -5.024 -13.468 1.00 87.38 85 GLY A CA 1
ATOM 598 C C . GLY A 1 85 ? 6.752 -4.053 -14.492 1.00 87.38 85 GLY A C 1
ATOM 599 O O . GLY A 1 85 ? 5.770 -3.352 -14.249 1.00 87.38 85 GLY A O 1
ATOM 600 N N . CYS A 1 86 ? 7.395 -4.028 -15.651 1.00 87.25 86 CYS A N 1
ATOM 601 C CA . CYS A 1 86 ? 6.990 -3.233 -16.798 1.00 87.25 86 CYS A CA 1
ATOM 602 C C . CYS A 1 86 ? 6.538 -4.177 -17.915 1.00 87.25 86 CYS A C 1
ATOM 604 O O . CYS A 1 86 ? 7.321 -4.994 -18.396 1.00 87.25 86 CYS A O 1
ATOM 606 N N . GLY A 1 87 ? 5.264 -4.095 -18.289 1.00 81.81 87 GLY A N 1
ATOM 607 C CA . GLY A 1 87 ? 4.719 -4.735 -19.481 1.00 81.81 87 GLY A CA 1
ATOM 608 C C . GLY A 1 87 ? 5.037 -3.910 -20.726 1.00 81.81 87 GLY A C 1
ATOM 609 O O . GLY A 1 87 ? 5.157 -2.687 -20.645 1.00 81.81 87 GLY A O 1
ATOM 610 N N . GLY A 1 88 ? 5.177 -4.576 -21.877 1.00 74.25 88 GLY A N 1
ATOM 611 C CA . GLY A 1 88 ? 5.509 -3.927 -23.151 1.00 74.25 88 GLY A CA 1
ATOM 612 C C . GLY A 1 88 ? 4.648 -2.690 -23.434 1.00 74.25 88 GLY A C 1
ATOM 613 O O . GLY A 1 88 ? 3.491 -2.628 -23.021 1.00 74.25 88 GLY A O 1
ATOM 614 N N . LEU A 1 89 ? 5.235 -1.705 -24.125 1.00 80.38 89 LEU A N 1
ATOM 615 C CA . LEU A 1 89 ? 4.700 -0.342 -24.285 1.00 80.38 89 LEU A CA 1
ATOM 616 C C . LEU A 1 89 ? 4.768 0.522 -23.008 1.00 80.38 89 LEU A C 1
ATOM 618 O O . LEU A 1 89 ? 4.125 1.561 -22.938 1.00 80.38 89 LEU A O 1
ATOM 622 N N . GLY A 1 90 ? 5.560 0.131 -22.001 1.00 79.31 90 GLY A N 1
ATOM 623 C CA . GLY A 1 90 ? 5.834 0.970 -20.827 1.00 79.31 90 GLY A CA 1
ATOM 624 C C . GLY A 1 90 ? 4.815 0.837 -19.694 1.00 79.31 90 GLY A C 1
ATOM 625 O O . GLY A 1 90 ? 4.817 1.647 -18.770 1.00 79.31 90 GLY A O 1
ATOM 626 N N . VAL A 1 91 ? 3.944 -0.175 -19.723 1.00 86.06 91 VAL A N 1
ATOM 627 C CA . VAL A 1 91 ? 2.899 -0.363 -18.708 1.00 86.06 91 VAL A CA 1
ATOM 628 C C . VAL A 1 91 ? 3.505 -0.885 -17.408 1.00 86.06 91 VAL A C 1
ATOM 630 O O . VAL A 1 91 ? 3.674 -2.085 -17.202 1.00 86.06 91 VAL A O 1
ATOM 633 N N . LEU A 1 92 ? 3.799 0.024 -16.486 1.00 88.19 92 LEU A N 1
ATOM 634 C CA . LEU A 1 92 ? 4.235 -0.331 -15.138 1.00 88.19 92 LEU A CA 1
ATOM 635 C C . LEU A 1 92 ? 3.074 -0.963 -14.366 1.00 88.19 92 LE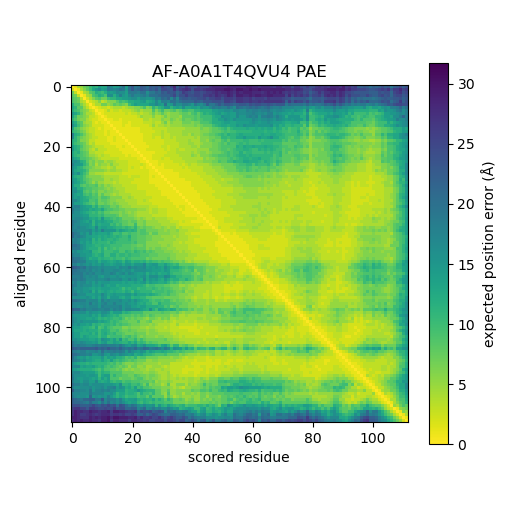U A C 1
ATOM 637 O O . LEU A 1 92 ? 2.018 -0.351 -14.231 1.00 88.19 92 LEU A O 1
ATOM 641 N N . THR A 1 93 ? 3.259 -2.170 -13.844 1.00 88.19 93 THR A N 1
ATOM 642 C CA . THR A 1 93 ? 2.260 -2.889 -13.046 1.00 88.19 93 THR A CA 1
ATOM 643 C C . THR A 1 93 ? 2.838 -3.206 -11.681 1.00 88.19 93 THR A C 1
ATOM 645 O O . THR A 1 93 ? 3.912 -3.799 -11.572 1.00 88.19 93 THR A O 1
ATOM 648 N N . VAL A 1 94 ? 2.110 -2.822 -10.633 1.00 89.00 94 VAL A N 1
ATOM 649 C CA . VAL A 1 94 ? 2.434 -3.171 -9.251 1.00 89.00 94 VAL A CA 1
ATOM 650 C C . VAL A 1 94 ? 1.291 -3.959 -8.625 1.00 89.00 94 VAL A C 1
ATOM 652 O O . VAL A 1 94 ? 0.122 -3.582 -8.745 1.00 89.00 94 VAL A O 1
ATOM 655 N N . THR A 1 95 ? 1.644 -5.042 -7.945 1.00 88.88 95 THR A N 1
ATOM 656 C CA . THR A 1 95 ? 0.721 -5.920 -7.225 1.00 88.88 95 THR A CA 1
ATOM 657 C C . THR A 1 95 ? 1.113 -5.923 -5.760 1.00 88.88 95 THR A C 1
ATOM 659 O O . THR A 1 95 ? 2.256 -6.240 -5.421 1.00 88.88 95 THR A O 1
ATOM 662 N N . THR A 1 96 ? 0.187 -5.566 -4.875 1.00 90.69 96 THR A N 1
ATOM 663 C CA . THR A 1 96 ? 0.421 -5.585 -3.429 1.00 90.69 96 THR A CA 1
ATOM 664 C C . THR A 1 96 ? 0.120 -6.957 -2.824 1.00 90.69 96 THR A C 1
ATOM 666 O O . THR A 1 96 ? -0.568 -7.783 -3.422 1.00 90.69 96 THR A O 1
ATOM 669 N N . THR A 1 97 ? 0.670 -7.244 -1.642 1.00 89.12 97 THR A N 1
ATOM 670 C CA . THR A 1 97 ? 0.388 -8.502 -0.926 1.00 89.12 97 THR A CA 1
ATOM 671 C C . THR A 1 97 ? -1.004 -8.473 -0.277 1.00 89.12 97 THR A C 1
ATOM 673 O O . THR A 1 97 ? -1.616 -7.413 -0.129 1.00 89.12 97 THR A O 1
ATOM 676 N N . ALA A 1 98 ? -1.490 -9.618 0.218 1.00 85.25 98 ALA A N 1
ATOM 677 C CA . ALA A 1 98 ? -2.748 -9.695 0.976 1.00 85.25 98 ALA A CA 1
ATOM 678 C C . ALA A 1 98 ? -2.779 -8.776 2.212 1.00 85.25 98 ALA A C 1
ATOM 680 O O . ALA A 1 98 ? -3.831 -8.282 2.606 1.00 85.25 98 ALA A O 1
ATOM 681 N N . LYS A 1 99 ? -1.610 -8.460 2.788 1.00 81.00 99 LYS A N 1
ATOM 682 C CA . LYS A 1 99 ? -1.480 -7.492 3.891 1.00 81.00 99 LYS A CA 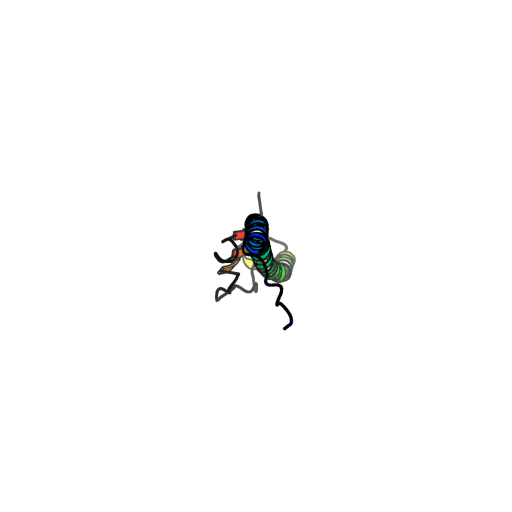1
ATOM 683 C C . LYS A 1 99 ? -1.786 -6.054 3.467 1.00 81.00 99 LYS A C 1
ATOM 685 O O . LYS A 1 99 ? -2.034 -5.211 4.323 1.00 81.00 99 LYS A O 1
ATOM 690 N N . ALA A 1 100 ? -1.736 -5.770 2.178 1.00 79.56 100 ALA A N 1
ATOM 691 C CA . ALA A 1 100 ? -2.011 -4.478 1.572 1.00 79.56 100 ALA A CA 1
ATOM 692 C C . ALA A 1 100 ? -3.259 -4.540 0.668 1.00 79.56 100 ALA A C 1
ATOM 694 O O . ALA A 1 100 ? -3.397 -3.733 -0.248 1.00 79.56 100 ALA A O 1
ATOM 695 N N . GLY A 1 101 ? -4.157 -5.502 0.914 1.00 79.81 101 GLY A N 1
ATOM 696 C CA . GLY A 1 101 ? -5.440 -5.618 0.220 1.00 79.81 101 GLY A CA 1
ATOM 697 C C . GLY A 1 101 ? -5.389 -6.280 -1.161 1.00 79.81 101 GLY A C 1
ATOM 698 O O . GLY A 1 101 ? -6.382 -6.204 -1.876 1.00 79.81 101 GLY A O 1
ATOM 699 N N . SER A 1 102 ? -4.270 -6.913 -1.550 1.00 81.81 102 SER A N 1
ATOM 700 C CA . SER A 1 102 ? -4.109 -7.604 -2.848 1.00 81.81 102 SER A CA 1
ATOM 701 C C . SER A 1 102 ? -4.457 -6.732 -4.063 1.00 81.81 102 SER A C 1
ATOM 703 O O . SER A 1 102 ? -5.037 -7.184 -5.051 1.00 81.81 102 SER A O 1
ATOM 705 N N . VAL A 1 103 ? -4.125 -5.447 -3.983 1.00 82.38 103 VAL A N 1
ATOM 706 C CA . VAL A 1 103 ? -4.459 -4.454 -4.998 1.00 82.38 103 VAL A CA 1
ATOM 707 C C . VAL A 1 103 ? -3.454 -4.553 -6.144 1.00 82.38 103 VAL A C 1
ATOM 709 O O . VAL A 1 103 ? -2.250 -4.415 -5.939 1.00 82.38 103 VAL A O 1
ATOM 712 N N . THR A 1 104 ? -3.951 -4.741 -7.367 1.00 80.75 104 THR A N 1
ATOM 713 C CA . THR A 1 104 ? -3.142 -4.645 -8.591 1.00 80.75 104 THR A CA 1
ATOM 714 C C . THR A 1 104 ? -3.475 -3.348 -9.307 1.00 80.75 104 THR A C 1
ATOM 716 O O . THR A 1 104 ? -4.641 -3.086 -9.607 1.00 80.75 104 THR A O 1
ATOM 719 N N . ARG A 1 105 ? -2.467 -2.516 -9.582 1.00 73.12 105 ARG A N 1
ATOM 720 C CA . ARG A 1 105 ? -2.652 -1.266 -10.329 1.00 73.12 105 ARG A CA 1
ATOM 721 C C . ARG A 1 105 ? -1.654 -1.167 -11.481 1.00 73.12 105 ARG A C 1
ATOM 723 O O . ARG A 1 105 ? -0.456 -1.050 -11.220 1.00 73.12 105 ARG A O 1
ATOM 730 N N . PRO A 1 106 ? -2.129 -1.149 -12.738 1.00 74.19 106 PRO A N 1
ATOM 731 C CA . PRO A 1 106 ? -1.336 -0.634 -13.839 1.00 74.19 106 PRO A CA 1
ATOM 732 C C . PRO A 1 106 ? -1.248 0.892 -13.710 1.00 74.19 106 PRO A C 1
ATOM 734 O O . PRO A 1 106 ? -2.247 1.573 -13.468 1.00 74.19 106 PRO A O 1
ATOM 737 N N . TRP A 1 107 ? -0.039 1.426 -13.828 1.00 64.25 107 TRP A N 1
ATOM 738 C CA . TRP A 1 107 ? 0.262 2.849 -13.693 1.00 64.25 107 TRP A CA 1
ATOM 739 C C . TRP A 1 107 ? -0.092 3.623 -14.972 1.00 64.25 107 TRP A C 1
ATOM 741 O O . TRP A 1 107 ? -0.539 4.763 -14.901 1.00 64.25 107 TRP A O 1
ATOM 751 N N . LEU A 1 108 ? 0.029 2.977 -16.136 1.00 60.19 108 LEU A N 1
ATOM 752 C CA . LEU A 1 108 ? -0.432 3.487 -17.427 1.00 60.19 108 LEU A CA 1
ATOM 753 C C . LEU A 1 108 ? -1.653 2.675 -17.870 1.00 60.19 108 LEU A C 1
ATOM 755 O O . LEU A 1 108 ? -1.525 1.592 -18.438 1.00 60.19 108 LEU A O 1
ATOM 759 N N . ARG A 1 109 ? -2.861 3.191 -17.606 1.00 52.97 109 ARG A N 1
ATOM 760 C CA . ARG A 1 109 ? -4.040 2.769 -18.3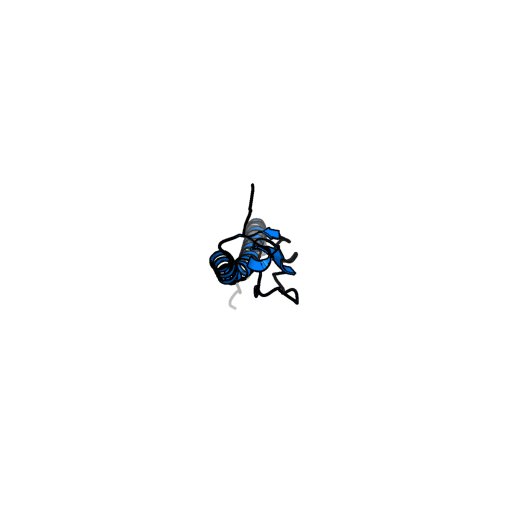71 1.00 52.97 109 ARG A CA 1
ATOM 761 C C . ARG A 1 109 ? -3.910 3.401 -19.754 1.00 52.97 109 ARG A C 1
ATOM 763 O O . ARG A 1 109 ? -4.359 4.521 -19.957 1.00 52.97 109 ARG A O 1
ATOM 770 N N . HIS A 1 110 ? -3.330 2.677 -20.703 1.00 45.25 110 HIS A N 1
ATOM 771 C CA . HIS A 1 110 ? -3.726 2.857 -22.096 1.00 45.25 110 HIS A CA 1
ATOM 772 C C . HIS A 1 110 ? -5.109 2.212 -22.240 1.00 45.25 110 HIS A C 1
ATOM 774 O O . HIS A 1 110 ? -5.245 1.062 -22.642 1.00 45.25 110 HIS A O 1
ATOM 780 N N . THR A 1 111 ? -6.147 2.915 -21.787 1.00 41.72 111 THR A N 1
ATOM 781 C CA . THR A 1 111 ? -7.459 2.740 -22.408 1.00 41.72 111 THR A CA 1
ATOM 782 C C . THR A 1 111 ? -7.322 3.335 -23.798 1.00 41.72 111 THR A C 1
ATOM 784 O O . THR A 1 111 ? -6.888 4.482 -23.908 1.00 41.72 111 THR A O 1
ATOM 787 N N . ALA A 1 112 ? -7.571 2.503 -24.808 1.00 36.31 112 ALA A N 1
ATOM 788 C CA . ALA A 1 112 ? -7.652 2.909 -26.205 1.00 36.31 112 ALA A CA 1
ATOM 789 C C . ALA A 1 112 ? -8.523 4.161 -26.388 1.00 36.31 112 ALA A C 1
ATOM 791 O O . ALA A 1 112 ? -9.483 4.323 -25.595 1.00 36.31 112 ALA A O 1
#

Organism: NCBI:txid1122188

pLDDT: mean 84.5, std 11.09, range [36.31, 96.75]

Solvent-accessible surface area (backbone atoms only — not comparable to full-atom values): 6231 Å² total; per-residue (Å²): 134,84,80,81,85,71,87,52,72,67,61,52,52,53,52,51,53,53,50,51,58,51,46,68,56,47,50,60,55,50,51,53,51,53,22,52,54,36,42,49,54,46,50,52,58,55,56,64,45,45,59,50,27,51,51,35,23,60,75,63,74,42,80,35,62,61,9,33,56,88,51,81,58,53,89,65,61,53,86,38,32,50,43,38,41,60,41,73,51,40,29,35,35,36,29,28,21,76,79,21,70,51,46,71,48,65,75,52,77,81,71,129